Protein AF-A0A968ZXX6-F1 (afdb_monomer_lite)

Foldseek 3Di:
DVVVLVVVLVVLLVVLLVLLCVQLVPQDDPALPQFFDDPPDPLLVVLSVQCGPDQLVPRDLVNCLVCLQVLLGTQLSNNSRNLSSLLNCCSVPVPSSDCSLVNSLVLLFADPDDDDSNVSSCSNPVPRALSRLVSQLSSLVSSLSDDDPDDPVRSVRSNCVSVVPSDPPPPDPPPPD

Structure (mmCIF, N/CA/C/O backbone):
data_AF-A0A968ZXX6-F1
#
_entry.id   AF-A0A968ZXX6-F1
#
loop_
_atom_site.group_PDB
_atom_site.id
_atom_site.type_symbol
_atom_site.label_atom_id
_atom_site.label_alt_id
_atom_site.label_comp_id
_atom_site.label_asym_id
_atom_site.label_entity_id
_atom_site.label_seq_id
_atom_site.pdbx_PDB_ins_code
_atom_site.Cartn_x
_atom_site.Cartn_y
_atom_site.Cartn_z
_atom_site.occupancy
_atom_site.B_iso_or_equiv
_atom_site.auth_seq_id
_atom_site.auth_comp_id
_atom_site.auth_asym_id
_atom_site.auth_atom_id
_atom_site.pdbx_PDB_model_num
ATOM 1 N N . MET A 1 1 ? -15.092 6.703 25.773 1.00 61.56 1 MET A N 1
ATOM 2 C CA . MET A 1 1 ? -13.710 7.003 25.336 1.00 61.56 1 MET A CA 1
ATOM 3 C C . MET A 1 1 ? -13.105 5.856 24.542 1.00 61.56 1 MET A C 1
ATOM 5 O O . MET A 1 1 ? -12.753 6.119 23.408 1.00 61.56 1 MET A O 1
ATOM 9 N N . LEU A 1 2 ? -13.006 4.624 25.073 1.00 63.78 2 LEU A N 1
ATOM 10 C CA . LEU A 1 2 ? -12.595 3.459 24.260 1.00 63.78 2 LEU A CA 1
ATOM 11 C C . LEU A 1 2 ? -13.660 3.115 23.202 1.00 63.78 2 LEU A C 1
ATOM 13 O O . LEU A 1 2 ? -13.351 3.129 22.020 1.00 63.78 2 LEU A O 1
ATOM 17 N N . ASP A 1 3 ? -14.930 3.013 23.609 1.00 77.88 3 ASP A N 1
ATOM 18 C CA . ASP A 1 3 ? -16.047 2.749 22.684 1.00 77.88 3 ASP A CA 1
ATOM 19 C C . ASP A 1 3 ? -16.184 3.788 21.553 1.00 77.88 3 ASP A C 1
ATOM 21 O O . ASP A 1 3 ? -16.607 3.459 20.452 1.00 77.88 3 ASP A O 1
ATOM 25 N N . ASP A 1 4 ? -15.825 5.053 21.800 1.00 85.44 4 ASP A N 1
ATOM 26 C CA . ASP A 1 4 ? -15.919 6.113 20.785 1.00 85.44 4 ASP A CA 1
ATOM 27 C C . ASP A 1 4 ? -14.814 5.986 19.722 1.00 85.44 4 ASP A C 1
ATOM 29 O O . ASP A 1 4 ? -15.038 6.304 18.555 1.00 85.44 4 ASP A O 1
ATOM 33 N N . LEU A 1 5 ? -13.627 5.518 20.126 1.00 85.00 5 LEU A N 1
ATOM 34 C CA . LEU A 1 5 ? -12.494 5.300 19.228 1.00 85.00 5 LEU A CA 1
ATOM 35 C C . LEU A 1 5 ? -12.692 4.035 18.389 1.00 85.00 5 LEU A C 1
ATOM 37 O O . LEU A 1 5 ? -12.457 4.075 17.184 1.00 85.00 5 LEU A O 1
ATOM 41 N N . ASP A 1 6 ? -13.174 2.952 18.999 1.00 88.19 6 ASP A N 1
ATOM 42 C CA . ASP A 1 6 ? -13.461 1.701 18.291 1.00 88.19 6 ASP A CA 1
ATOM 43 C C . ASP A 1 6 ? -14.556 1.914 17.231 1.00 88.19 6 ASP A C 1
ATOM 45 O O . ASP A 1 6 ? -14.378 1.544 16.072 1.00 88.19 6 ASP A O 1
ATOM 49 N N . ASN A 1 7 ? -15.630 2.637 17.579 1.00 91.31 7 ASN A N 1
ATOM 50 C CA . ASN A 1 7 ? -16.671 3.014 16.617 1.00 91.31 7 ASN A CA 1
ATOM 51 C C . ASN A 1 7 ? -16.118 3.858 15.454 1.00 91.31 7 ASN A C 1
ATOM 53 O O . ASN A 1 7 ? -16.484 3.641 14.299 1.00 91.31 7 ASN A O 1
ATOM 57 N N . LEU A 1 8 ? -15.222 4.812 15.735 1.00 90.00 8 LEU A N 1
ATOM 58 C CA . LEU A 1 8 ? -14.582 5.619 14.694 1.00 90.00 8 LEU A CA 1
ATOM 59 C C . LEU A 1 8 ? -13.721 4.757 13.758 1.00 90.00 8 LEU A C 1
ATOM 61 O O . LEU A 1 8 ? -13.775 4.933 12.539 1.00 90.00 8 LEU A O 1
ATOM 65 N N . ILE A 1 9 ? -12.931 3.833 14.309 1.00 91.69 9 ILE A N 1
ATOM 66 C CA . ILE A 1 9 ? -12.089 2.912 13.533 1.00 91.69 9 ILE A CA 1
ATOM 67 C C . ILE A 1 9 ? -12.956 2.021 12.638 1.00 91.69 9 ILE A C 1
ATOM 69 O O . ILE A 1 9 ? -12.626 1.847 11.461 1.00 91.69 9 ILE A O 1
ATOM 73 N N . ASP A 1 10 ? -14.081 1.519 13.142 1.00 93.31 10 ASP A N 1
ATOM 74 C CA . ASP A 1 10 ? -15.028 0.713 12.367 1.00 93.31 10 ASP A CA 1
ATOM 75 C C . ASP A 1 10 ? -15.639 1.513 11.206 1.00 93.31 10 ASP A C 1
ATOM 77 O O . ASP A 1 10 ? -15.648 1.056 10.056 1.00 93.31 10 ASP A O 1
ATOM 81 N N . GLU A 1 11 ? -16.094 2.741 11.465 1.00 94.06 11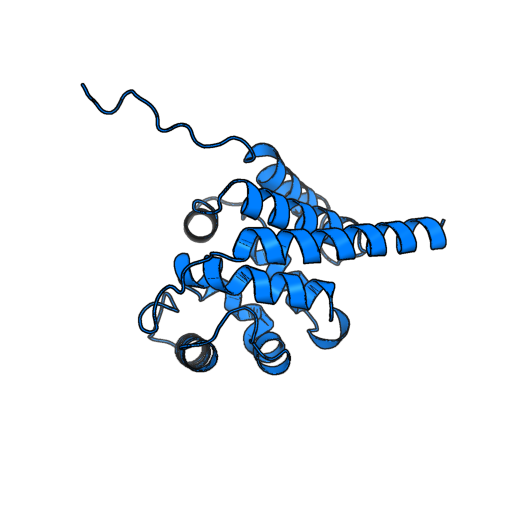 GLU A N 1
ATOM 82 C CA . GLU A 1 11 ? -16.644 3.629 10.434 1.00 94.06 11 GLU A CA 1
ATOM 83 C C . GLU A 1 11 ? -15.618 3.956 9.340 1.00 94.06 11 GLU A C 1
ATOM 85 O O . GLU A 1 11 ? -15.933 3.909 8.141 1.00 94.06 11 GLU A O 1
ATOM 90 N N . LEU A 1 12 ? -14.382 4.270 9.736 1.00 94.19 12 LEU A N 1
ATOM 91 C CA . LEU A 1 12 ? -13.282 4.531 8.810 1.00 94.19 12 LEU A CA 1
ATOM 92 C C . LEU A 1 12 ? -12.937 3.276 8.001 1.00 94.19 12 LEU A C 1
ATOM 94 O O . LEU A 1 12 ? -12.791 3.361 6.781 1.00 94.19 12 LEU A O 1
ATOM 98 N N . SER A 1 13 ? -12.888 2.106 8.637 1.00 96.44 13 SER A N 1
ATOM 99 C CA . SER A 1 13 ? -12.606 0.826 7.977 1.00 96.44 13 SER A CA 1
ATOM 100 C C . SER A 1 13 ? -13.634 0.509 6.890 1.00 96.44 13 SER A C 1
ATOM 102 O O . SER A 1 13 ? -13.263 0.227 5.746 1.00 96.44 13 SER A O 1
ATOM 104 N N . VAL A 1 14 ? -14.931 0.643 7.194 1.00 97.31 14 VAL A N 1
ATOM 105 C CA . VAL A 1 14 ? -16.016 0.450 6.214 1.00 97.31 14 VAL A CA 1
ATOM 106 C C . VAL A 1 14 ? -15.860 1.403 5.030 1.00 97.31 14 VAL A C 1
ATOM 108 O O . VAL A 1 14 ? -15.976 0.991 3.870 1.00 97.31 14 VAL A O 1
ATOM 111 N N . ARG A 1 15 ? -15.559 2.675 5.303 1.00 96.69 15 ARG A N 1
ATOM 112 C CA . ARG A 1 15 ? -15.390 3.694 4.265 1.00 96.69 15 ARG A CA 1
ATOM 113 C C . ARG A 1 15 ? -14.191 3.405 3.363 1.00 96.69 15 ARG A C 1
ATOM 115 O O . ARG A 1 15 ? -14.326 3.499 2.140 1.00 96.69 15 ARG A O 1
ATOM 122 N N . VAL A 1 16 ? -13.047 3.032 3.939 1.00 98.12 16 VAL A N 1
ATOM 123 C CA . VAL A 1 16 ? -11.832 2.679 3.189 1.00 98.12 16 VAL A CA 1
ATOM 124 C C . VAL A 1 16 ? -12.104 1.501 2.262 1.00 98.12 16 VAL A C 1
ATOM 126 O O . VAL A 1 16 ? -11.764 1.568 1.080 1.00 98.12 16 VAL A O 1
ATOM 129 N N . VAL A 1 17 ? -12.776 0.454 2.749 1.00 98.50 17 VAL A N 1
ATOM 130 C CA . VAL A 1 17 ? -13.125 -0.723 1.939 1.00 98.50 17 VAL A CA 1
ATOM 131 C C . VAL A 1 17 ? -14.001 -0.332 0.747 1.00 98.50 17 VAL A C 1
ATOM 133 O O . VAL A 1 17 ? -13.669 -0.655 -0.396 1.00 98.50 17 VAL A O 1
ATOM 136 N N . GLN A 1 18 ? -15.081 0.417 0.984 1.00 98.12 18 GLN A N 1
ATOM 137 C CA . GLN A 1 18 ? -16.015 0.832 -0.068 1.00 98.12 18 GLN A CA 1
ATOM 138 C C . GLN A 1 18 ? -15.357 1.734 -1.121 1.00 98.12 18 GLN A C 1
ATOM 140 O O . GLN A 1 18 ? -15.522 1.511 -2.329 1.00 98.12 18 GLN A O 1
ATOM 145 N N . LYS A 1 19 ? -14.590 2.742 -0.686 1.00 97.75 19 LYS A N 1
ATOM 146 C CA . LYS A 1 19 ? -13.883 3.655 -1.596 1.00 97.75 19 LYS A CA 1
ATOM 147 C C . LYS A 1 19 ? -12.802 2.929 -2.388 1.00 97.75 19 LYS A C 1
ATOM 149 O O . LYS A 1 19 ? -12.732 3.135 -3.596 1.00 97.75 19 LYS A O 1
ATOM 154 N N . THR A 1 20 ? -12.052 2.019 -1.765 1.00 98.50 20 THR A N 1
ATOM 155 C CA . THR A 1 20 ? -11.007 1.239 -2.452 1.00 98.50 20 THR A CA 1
ATOM 156 C C . THR A 1 20 ? -11.617 0.361 -3.534 1.00 98.50 20 THR A C 1
ATOM 158 O O . THR A 1 20 ? -11.175 0.381 -4.682 1.00 98.50 20 THR A O 1
ATOM 161 N N . GLN A 1 21 ? -12.693 -0.359 -3.213 1.00 98.19 21 GLN A N 1
ATOM 162 C CA . GLN A 1 21 ? -13.372 -1.206 -4.190 1.00 98.19 21 GLN A CA 1
ATOM 163 C C . GLN A 1 21 ? -13.921 -0.411 -5.376 1.00 98.19 21 GLN A C 1
ATOM 165 O O . GLN A 1 21 ? -13.811 -0.864 -6.515 1.00 98.19 21 GLN A O 1
ATOM 170 N N . THR A 1 22 ? -14.473 0.776 -5.119 1.00 97.81 22 THR A N 1
ATOM 171 C CA . THR A 1 22 ? -15.069 1.633 -6.151 1.00 97.81 22 THR A CA 1
ATOM 172 C C . THR A 1 22 ? -14.004 2.315 -7.013 1.00 97.81 22 THR A C 1
ATOM 174 O O . THR A 1 22 ? -14.065 2.238 -8.239 1.00 97.81 22 THR A O 1
ATOM 177 N N . ALA A 1 23 ? -13.000 2.941 -6.395 1.00 97.62 23 ALA A N 1
ATOM 178 C CA . ALA A 1 23 ? -11.983 3.741 -7.081 1.00 97.62 23 ALA A CA 1
ATOM 179 C C . ALA A 1 23 ? -11.050 2.908 -7.977 1.00 97.62 23 ALA A C 1
ATOM 181 O O . ALA A 1 23 ? -10.506 3.413 -8.960 1.00 97.62 23 ALA A O 1
ATOM 182 N N . PHE A 1 24 ? -10.873 1.625 -7.656 1.00 97.88 24 PHE A N 1
ATOM 183 C CA . PHE A 1 24 ? -10.024 0.696 -8.406 1.00 97.88 24 PHE A CA 1
ATOM 184 C C . PHE A 1 24 ? -10.825 -0.326 -9.228 1.00 97.88 24 PHE A C 1
ATOM 186 O O . PHE A 1 24 ? -10.252 -1.229 -9.842 1.00 97.88 24 PHE A O 1
ATOM 193 N N . ALA A 1 25 ? -12.157 -0.198 -9.283 1.00 96.56 25 ALA A N 1
ATOM 194 C CA . ALA A 1 25 ? -13.030 -1.153 -9.969 1.00 96.56 25 ALA A CA 1
ATOM 195 C C . ALA A 1 25 ? -12.686 -1.332 -11.456 1.00 96.56 25 ALA A C 1
ATOM 197 O O . ALA A 1 25 ? -12.859 -2.432 -11.984 1.00 96.56 25 ALA A O 1
ATOM 198 N N . THR A 1 26 ? -12.216 -0.258 -12.097 1.00 92.81 26 THR A N 1
ATOM 199 C CA . THR A 1 26 ? -11.895 -0.165 -13.527 1.00 92.81 26 THR A CA 1
ATOM 200 C C . THR A 1 26 ? -10.391 -0.133 -13.812 1.00 92.81 26 THR A C 1
ATOM 202 O O . THR A 1 26 ? -10.004 0.130 -14.952 1.00 92.81 26 THR A O 1
ATOM 205 N N . SER A 1 27 ? -9.539 -0.398 -12.812 1.00 93.75 27 SER A N 1
ATOM 206 C CA . SER A 1 27 ? -8.089 -0.465 -13.011 1.00 93.75 27 SER A CA 1
ATOM 207 C C . SER A 1 27 ? -7.741 -1.519 -14.059 1.00 93.75 27 SER A C 1
ATOM 209 O O . SER A 1 27 ? -8.195 -2.664 -13.987 1.00 93.75 27 SER A O 1
ATOM 211 N N . GLN A 1 28 ? -6.940 -1.122 -15.043 1.00 93.62 28 GLN A N 1
ATOM 212 C CA . GLN A 1 28 ? -6.514 -2.006 -16.119 1.00 93.62 28 GLN A CA 1
ATOM 213 C C . GLN A 1 28 ? -5.341 -2.860 -15.656 1.00 93.62 28 GLN A C 1
ATOM 215 O O . GLN A 1 28 ? -4.414 -2.364 -15.021 1.00 93.62 28 GLN A O 1
ATOM 220 N N . TYR A 1 29 ? -5.401 -4.151 -15.970 1.00 96.12 29 TYR A N 1
ATOM 221 C CA . TYR A 1 29 ? -4.297 -5.062 -15.708 1.00 96.12 29 TYR A CA 1
ATOM 222 C C . TYR A 1 29 ? -3.080 -4.652 -16.562 1.00 96.12 29 TYR A C 1
ATOM 224 O O . TYR A 1 29 ? -3.253 -4.501 -17.774 1.00 96.12 29 TYR A O 1
ATOM 232 N N . PRO A 1 30 ? -1.873 -4.486 -15.982 1.00 93.94 30 PRO A N 1
ATOM 233 C CA . PRO A 1 30 ? -0.679 -4.029 -16.708 1.00 93.94 30 PRO A CA 1
ATOM 234 C C . PRO A 1 30 ? -0.128 -5.037 -17.729 1.00 93.94 30 PRO A C 1
ATOM 236 O O . PRO A 1 30 ? 0.765 -4.701 -18.499 1.00 93.94 30 PRO A O 1
ATOM 239 N N . GLY A 1 31 ? -0.646 -6.268 -17.747 1.00 94.06 31 GLY A N 1
ATOM 240 C CA . GLY A 1 31 ? -0.095 -7.367 -18.533 1.00 94.06 31 GLY A CA 1
ATOM 241 C C . GLY A 1 31 ? 0.875 -8.229 -17.725 1.00 94.06 31 GLY A C 1
ATOM 242 O O . GLY A 1 31 ? 1.268 -7.900 -16.610 1.00 94.06 31 GLY A O 1
ATOM 243 N N . ASP A 1 32 ? 1.226 -9.383 -18.285 1.00 92.50 32 ASP A N 1
ATOM 244 C CA . ASP A 1 32 ? 1.975 -10.421 -17.569 1.00 92.50 32 ASP A CA 1
ATOM 245 C C . ASP A 1 32 ? 3.487 -10.181 -17.534 1.00 92.50 32 ASP A C 1
ATOM 247 O O . ASP A 1 32 ? 4.185 -10.700 -16.658 1.00 92.50 32 ASP A O 1
ATOM 251 N N . ASP A 1 33 ? 4.001 -9.423 -18.497 1.00 88.38 33 ASP A N 1
ATOM 252 C CA . ASP A 1 33 ? 5.437 -9.325 -18.712 1.00 88.38 33 ASP A CA 1
ATOM 253 C C . ASP A 1 33 ? 6.082 -8.231 -17.868 1.00 88.38 33 ASP A C 1
ATOM 255 O O . ASP A 1 33 ? 7.216 -8.419 -17.439 1.00 88.38 33 ASP A O 1
ATOM 259 N N . ASP A 1 34 ? 5.364 -7.170 -17.503 1.00 86.88 34 ASP A N 1
ATOM 260 C CA . ASP A 1 34 ? 5.939 -5.989 -16.843 1.00 86.88 34 ASP A CA 1
ATOM 261 C C . ASP A 1 34 ? 5.390 -5.771 -15.432 1.00 86.88 34 ASP A C 1
ATOM 263 O O . ASP A 1 34 ? 5.006 -4.672 -15.042 1.00 86.88 34 ASP A O 1
ATOM 267 N N . LEU A 1 35 ? 5.368 -6.845 -14.637 1.00 95.81 35 LEU A N 1
ATOM 268 C CA . LEU A 1 35 ? 4.935 -6.767 -13.241 1.00 95.81 35 LEU A CA 1
ATOM 269 C C . LEU A 1 35 ? 6.009 -6.231 -12.289 1.00 95.81 35 LEU A C 1
ATOM 271 O O . LEU A 1 35 ? 5.661 -5.604 -11.299 1.00 95.81 35 LEU A O 1
ATOM 275 N N . VAL A 1 36 ? 7.298 -6.461 -12.543 1.00 96.25 36 VAL A N 1
ATOM 276 C CA . VAL A 1 36 ? 8.386 -6.093 -11.612 1.00 96.25 36 VAL A CA 1
ATOM 277 C C . VAL A 1 36 ? 9.493 -5.307 -12.306 1.00 96.25 36 VAL A C 1
ATOM 279 O O . VAL A 1 36 ? 9.786 -5.575 -13.471 1.00 96.25 36 VAL A O 1
ATOM 282 N N . GLU A 1 37 ? 10.109 -4.358 -11.591 1.00 90.75 37 GLU A N 1
ATOM 283 C CA . GLU A 1 37 ? 11.152 -3.480 -12.153 1.00 90.75 37 GLU A CA 1
ATOM 284 C C . GLU A 1 37 ? 12.447 -4.246 -12.481 1.00 90.75 37 GLU A C 1
ATOM 286 O O . GLU A 1 37 ? 13.027 -4.054 -13.549 1.00 90.75 37 GLU A O 1
ATOM 291 N N . ASP A 1 38 ? 12.894 -5.132 -11.584 1.00 90.75 38 ASP A N 1
ATOM 292 C CA . ASP A 1 38 ? 14.163 -5.854 -11.718 1.00 90.75 38 ASP A CA 1
ATOM 293 C C . ASP A 1 38 ? 13.954 -7.373 -11.716 1.00 90.75 38 ASP A C 1
ATOM 295 O O . ASP A 1 38 ? 13.725 -7.999 -10.683 1.00 90.75 38 ASP A O 1
ATOM 299 N N . LYS A 1 39 ? 14.070 -7.983 -12.898 1.00 89.94 39 LYS A N 1
ATOM 300 C CA . LYS A 1 39 ? 13.910 -9.431 -13.109 1.00 89.94 39 LYS A CA 1
ATOM 301 C C . LYS A 1 39 ? 15.198 -10.228 -12.843 1.00 89.94 39 LYS A C 1
ATOM 303 O O . LYS A 1 39 ? 15.244 -11.410 -13.171 1.00 89.94 39 LYS A O 1
ATOM 308 N N . SER A 1 40 ? 16.250 -9.614 -12.296 1.00 90.38 40 SER A N 1
ATOM 309 C CA . SER A 1 40 ? 17.534 -10.285 -12.040 1.00 90.38 40 SER A CA 1
ATOM 310 C C . SER A 1 40 ? 17.603 -11.014 -10.694 1.00 90.38 40 SER A C 1
ATOM 312 O O . SER A 1 40 ? 18.445 -11.898 -10.523 1.00 90.38 40 SER A O 1
ATOM 314 N N . TYR A 1 41 ? 16.696 -10.712 -9.757 1.00 89.69 41 TYR A N 1
ATOM 315 C CA . TYR A 1 41 ? 16.667 -11.332 -8.431 1.00 89.69 41 TYR A CA 1
ATOM 316 C C . TYR A 1 41 ? 15.437 -12.220 -8.225 1.00 89.69 41 TYR A C 1
ATOM 318 O O . TYR A 1 41 ? 14.327 -11.922 -8.669 1.00 89.69 41 TYR A O 1
ATOM 326 N N . TRP A 1 42 ? 15.643 -13.321 -7.498 1.00 91.94 42 TRP A N 1
ATOM 327 C CA . TRP A 1 42 ? 14.648 -14.383 -7.326 1.00 91.94 42 TRP A CA 1
ATOM 328 C C . TRP A 1 42 ? 13.340 -13.904 -6.679 1.00 91.94 42 TRP A C 1
ATOM 330 O O . TRP A 1 42 ? 12.281 -14.424 -7.019 1.00 91.94 42 TRP A O 1
ATOM 340 N N . GLU A 1 43 ? 13.391 -12.918 -5.775 1.00 91.94 43 GLU A N 1
ATOM 341 C CA . GLU A 1 43 ? 12.202 -12.406 -5.083 1.00 91.94 43 GLU A CA 1
ATOM 342 C C . GLU A 1 43 ? 11.233 -11.734 -6.061 1.00 91.94 43 GLU A C 1
ATOM 344 O O . GLU A 1 43 ? 10.042 -12.039 -6.047 1.00 91.94 43 GLU A O 1
ATOM 349 N N . ALA A 1 44 ? 11.749 -10.894 -6.961 1.00 94.12 44 ALA A N 1
ATOM 350 C CA . ALA A 1 44 ? 10.959 -10.206 -7.975 1.00 94.12 44 ALA A CA 1
ATOM 351 C C . ALA A 1 44 ? 10.385 -11.180 -9.018 1.00 94.12 44 ALA A C 1
ATOM 353 O O . ALA A 1 44 ? 9.220 -11.066 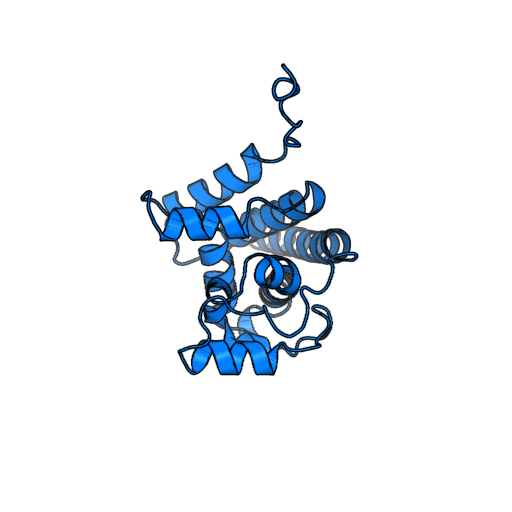-9.398 1.00 94.12 44 ALA A O 1
ATOM 354 N N . ILE A 1 45 ? 11.158 -12.192 -9.429 1.00 93.88 45 ILE A N 1
ATOM 355 C CA . ILE A 1 45 ? 10.665 -13.255 -10.321 1.00 93.88 45 ILE A CA 1
ATOM 356 C C . ILE A 1 45 ? 9.497 -13.998 -9.661 1.00 93.88 45 ILE A C 1
ATOM 358 O O . ILE A 1 45 ? 8.413 -14.095 -10.232 1.00 93.88 45 ILE A O 1
ATOM 362 N N . ASN A 1 46 ? 9.687 -14.464 -8.427 1.00 95.25 46 ASN A N 1
ATOM 363 C CA . ASN A 1 46 ? 8.667 -15.197 -7.683 1.00 95.25 46 ASN A CA 1
ATOM 364 C C . ASN A 1 46 ? 7.445 -14.318 -7.337 1.00 95.25 46 ASN A C 1
ATOM 366 O O . ASN A 1 46 ? 6.330 -14.837 -7.260 1.00 95.25 46 ASN A O 1
ATOM 370 N N . LEU A 1 47 ? 7.617 -13.003 -7.160 1.00 96.38 47 LEU A N 1
ATOM 371 C CA . LEU A 1 47 ? 6.507 -12.053 -7.053 1.00 96.38 47 LEU A CA 1
ATOM 372 C C . LEU A 1 47 ? 5.716 -11.997 -8.364 1.00 96.38 47 LEU A C 1
ATOM 374 O O . LEU A 1 47 ? 4.502 -12.190 -8.350 1.00 96.38 47 LEU A O 1
ATOM 378 N N . SER A 1 48 ? 6.397 -11.795 -9.498 1.00 96.12 48 SER A N 1
ATOM 379 C CA . SER A 1 48 ? 5.764 -11.782 -10.821 1.00 96.12 48 SER A CA 1
ATOM 380 C C . SER A 1 48 ? 4.971 -13.066 -11.063 1.00 96.12 48 SER A C 1
ATOM 382 O O . SER A 1 48 ? 3.800 -12.990 -11.413 1.00 96.12 48 SER A O 1
ATOM 384 N N . GLU A 1 49 ? 5.542 -14.243 -10.799 1.00 95.94 49 GLU A N 1
ATOM 385 C CA . GLU A 1 49 ? 4.855 -15.533 -10.960 1.00 95.94 49 GLU A CA 1
ATOM 386 C C . GLU A 1 49 ? 3.598 -15.659 -10.093 1.00 95.94 49 GLU A C 1
ATOM 388 O O . GLU A 1 49 ? 2.572 -16.167 -10.545 1.00 95.94 49 GLU A O 1
ATOM 393 N N . GLN A 1 50 ? 3.649 -15.183 -8.848 1.00 96.81 50 GLN A N 1
ATOM 394 C CA . GLN A 1 50 ? 2.518 -15.280 -7.928 1.00 96.81 50 GLN A CA 1
ATOM 395 C C . GLN A 1 50 ? 1.382 -14.309 -8.243 1.00 96.81 50 GLN A C 1
ATOM 397 O O . GLN A 1 50 ? 0.261 -14.566 -7.801 1.00 96.81 50 GLN A O 1
ATOM 402 N N . PHE A 1 51 ? 1.649 -13.222 -8.965 1.00 97.56 51 PHE A N 1
ATOM 403 C CA . PHE A 1 51 ? 0.652 -12.215 -9.328 1.00 97.56 51 PHE A CA 1
ATOM 404 C C . PHE A 1 51 ? 0.247 -12.289 -10.810 1.00 97.56 51 PHE A C 1
ATOM 406 O O . PHE A 1 51 ? -0.806 -11.780 -11.169 1.00 97.56 51 PHE A O 1
ATOM 413 N N . ARG A 1 52 ? 1.004 -12.974 -11.672 1.00 96.94 52 ARG A N 1
ATOM 414 C CA . ARG A 1 52 ? 0.712 -13.110 -13.109 1.00 96.94 52 ARG A CA 1
ATOM 415 C C . ARG A 1 52 ? -0.715 -13.596 -13.384 1.00 96.94 52 ARG A C 1
ATOM 417 O O . ARG A 1 52 ? -1.158 -14.604 -12.836 1.00 96.94 52 ARG A O 1
ATOM 424 N N . GLY A 1 53 ? -1.413 -12.874 -14.258 1.00 96.25 53 GLY A N 1
ATOM 425 C CA . GLY A 1 53 ? -2.763 -13.165 -14.732 1.00 96.25 53 GLY A CA 1
ATOM 426 C C . GLY A 1 53 ? -3.861 -13.060 -13.672 1.00 96.25 53 GLY A C 1
ATOM 427 O O . GLY A 1 53 ? -4.987 -13.495 -13.928 1.00 96.25 53 GLY A O 1
ATOM 428 N N . LYS A 1 54 ? -3.567 -12.540 -12.472 1.00 96.94 54 LYS A N 1
ATOM 429 C CA . LYS A 1 54 ? -4.538 -12.504 -11.378 1.00 96.94 54 LYS A CA 1
ATOM 430 C C . LYS A 1 54 ? -5.307 -11.192 -11.336 1.00 96.94 54 LYS A C 1
ATOM 432 O O . LYS A 1 54 ? -4.747 -10.109 -11.419 1.00 96.94 54 LYS A O 1
ATOM 437 N N . ASP A 1 55 ? -6.610 -11.313 -11.117 1.00 97.00 55 ASP A N 1
ATOM 438 C CA . ASP A 1 55 ? -7.456 -10.179 -10.758 1.00 97.00 55 ASP A CA 1
ATOM 439 C C . ASP A 1 55 ? -7.079 -9.702 -9.350 1.00 97.00 55 ASP A C 1
ATOM 441 O O . ASP A 1 55 ? -7.033 -10.517 -8.421 1.00 97.00 55 ASP A O 1
ATOM 445 N N . TRP A 1 56 ? -6.844 -8.399 -9.172 1.00 97.50 56 TRP A N 1
ATOM 446 C CA . TRP A 1 56 ? -6.523 -7.821 -7.864 1.00 97.50 56 TRP A CA 1
ATOM 447 C C . TRP A 1 56 ? -7.587 -8.155 -6.805 1.00 97.50 56 TRP A C 1
ATOM 449 O O . TRP A 1 56 ? -7.265 -8.280 -5.629 1.00 97.50 56 TRP A O 1
ATOM 459 N N . LYS A 1 57 ? -8.844 -8.393 -7.201 1.00 96.62 57 LYS A N 1
ATOM 460 C CA . LYS A 1 57 ? -9.942 -8.779 -6.291 1.00 96.62 57 LYS A CA 1
ATOM 461 C C . LYS A 1 57 ? -9.854 -10.222 -5.787 1.00 96.62 57 LYS A C 1
ATOM 463 O O . LYS A 1 57 ? -10.653 -10.616 -4.943 1.00 96.62 57 LYS A O 1
ATOM 468 N N . LYS A 1 58 ? -8.962 -11.037 -6.354 1.00 96.31 58 LYS A N 1
ATOM 469 C CA . LYS A 1 58 ? -8.900 -12.495 -6.154 1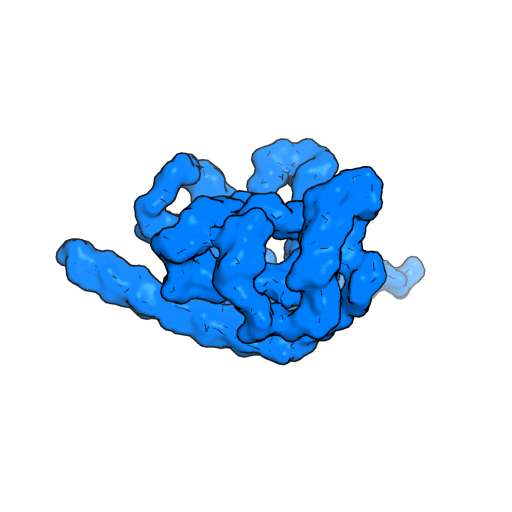.00 96.31 58 LYS A CA 1
ATOM 470 C C . LYS A 1 58 ? -7.528 -12.974 -5.678 1.00 96.31 58 LYS A C 1
ATOM 472 O O . LYS A 1 58 ? -7.206 -14.150 -5.834 1.00 96.31 58 LYS A O 1
ATOM 477 N N . ILE A 1 59 ? -6.699 -12.083 -5.134 1.00 97.38 59 ILE A N 1
ATOM 478 C CA . ILE A 1 59 ? -5.409 -12.473 -4.564 1.00 97.38 59 ILE A CA 1
ATOM 479 C C . ILE A 1 59 ? -5.635 -13.100 -3.188 1.00 97.38 59 ILE A C 1
ATOM 481 O O . ILE A 1 59 ? -6.226 -12.490 -2.302 1.00 97.38 59 ILE A O 1
ATOM 485 N N . ASP A 1 60 ? -5.138 -14.321 -3.004 1.00 96.50 60 ASP A N 1
ATOM 486 C CA . ASP A 1 60 ? -5.257 -15.023 -1.730 1.00 96.50 60 ASP A CA 1
ATOM 487 C C . ASP A 1 60 ? -4.480 -14.316 -0.616 1.00 96.50 60 ASP A C 1
ATOM 489 O O . ASP A 1 60 ? -3.319 -13.929 -0.786 1.00 96.50 60 ASP A O 1
ATOM 493 N N . LEU A 1 61 ? -5.054 -14.285 0.587 1.00 96.56 61 LEU A N 1
ATOM 494 C CA . LEU A 1 61 ? -4.418 -13.692 1.765 1.00 96.56 61 LEU A CA 1
ATOM 495 C C . LEU A 1 61 ? -3.039 -14.300 2.075 1.00 96.56 61 LEU A C 1
ATOM 497 O O . LEU A 1 61 ? -2.113 -13.602 2.479 1.00 96.56 61 LEU A O 1
ATOM 501 N N . LYS A 1 62 ? -2.863 -15.603 1.813 1.00 96.50 62 LYS A N 1
ATOM 502 C CA . LYS A 1 62 ? -1.570 -16.295 1.958 1.00 96.50 62 LYS A CA 1
ATOM 503 C C . LYS A 1 62 ? -0.502 -15.744 1.010 1.00 96.50 62 LYS A C 1
ATOM 505 O O . LYS A 1 62 ? 0.660 -15.655 1.401 1.00 96.50 62 LYS A O 1
ATOM 510 N N . VAL A 1 63 ? -0.887 -15.379 -0.215 1.00 97.06 63 VAL A N 1
ATOM 511 C CA . VAL A 1 63 ? 0.010 -14.743 -1.191 1.00 97.06 63 VAL A CA 1
ATOM 512 C C . VAL A 1 63 ? 0.379 -13.346 -0.699 1.00 97.06 63 VAL A C 1
ATOM 514 O O . VAL A 1 63 ? 1.560 -13.010 -0.678 1.00 97.06 63 VAL A O 1
ATOM 517 N N . LEU A 1 64 ? -0.588 -12.566 -0.215 1.00 97.19 64 LEU A N 1
ATOM 518 C CA . LEU A 1 64 ? -0.328 -11.230 0.334 1.00 97.19 64 LEU A CA 1
ATOM 519 C C . LEU A 1 64 ? 0.613 -11.279 1.541 1.00 97.19 64 LEU A C 1
ATOM 521 O O . LEU A 1 64 ? 1.640 -10.608 1.542 1.00 97.19 64 LEU A O 1
ATOM 525 N N . LYS A 1 65 ? 0.346 -12.156 2.515 1.00 96.38 65 LYS A N 1
ATOM 526 C CA . LYS A 1 65 ? 1.209 -12.348 3.690 1.00 96.38 65 LYS A CA 1
ATOM 527 C C . LYS A 1 65 ? 2.636 -12.741 3.304 1.00 96.38 65 LYS A C 1
ATOM 529 O O . LYS A 1 65 ? 3.600 -12.237 3.886 1.00 96.38 65 LYS A O 1
ATOM 534 N N . LYS A 1 66 ? 2.789 -13.641 2.324 1.00 95.88 66 LYS A N 1
ATOM 535 C CA . LYS A 1 66 ? 4.105 -14.081 1.834 1.00 95.88 66 LYS A CA 1
ATOM 536 C C . LYS A 1 66 ? 4.890 -12.929 1.199 1.00 95.88 66 LYS A C 1
ATOM 538 O O . LYS A 1 66 ? 6.092 -12.857 1.420 1.00 95.88 66 LYS A O 1
ATOM 543 N N . ASN A 1 67 ? 4.221 -12.036 0.469 1.00 96.19 67 ASN A N 1
ATOM 544 C CA . ASN A 1 67 ? 4.840 -10.926 -0.267 1.00 96.19 67 ASN A CA 1
ATOM 545 C C . ASN A 1 67 ? 4.608 -9.559 0.404 1.00 96.19 67 ASN A C 1
ATOM 547 O O . ASN A 1 67 ? 4.587 -8.527 -0.267 1.00 96.19 67 ASN A O 1
ATOM 551 N N . ARG A 1 68 ? 4.410 -9.532 1.729 1.00 95.56 68 ARG A N 1
ATOM 552 C CA . ARG A 1 68 ? 4.005 -8.324 2.470 1.00 95.56 68 ARG A CA 1
ATOM 553 C C . ARG A 1 68 ? 4.981 -7.151 2.376 1.00 95.56 68 ARG A C 1
ATOM 555 O O . ARG A 1 68 ? 4.551 -6.031 2.586 1.00 95.56 68 ARG A O 1
ATOM 562 N N . PHE A 1 69 ? 6.246 -7.397 2.026 1.00 94.12 69 PHE A N 1
ATOM 563 C CA . PHE A 1 69 ? 7.283 -6.369 1.849 1.00 94.12 69 PHE A CA 1
ATOM 564 C C . PHE A 1 69 ? 7.591 -6.044 0.382 1.00 94.12 69 PHE A C 1
ATOM 566 O O . PHE A 1 69 ? 8.432 -5.197 0.095 1.00 94.12 69 PHE A O 1
ATOM 573 N N . SER A 1 70 ? 6.928 -6.713 -0.561 1.00 93.12 70 SER A N 1
ATOM 574 C CA . SER A 1 70 ? 7.339 -6.716 -1.966 1.00 93.12 70 SER A CA 1
ATOM 575 C C . SER A 1 70 ? 6.624 -5.653 -2.813 1.00 93.12 70 SER A C 1
ATOM 577 O O . SER A 1 70 ? 6.854 -5.581 -4.017 1.00 93.12 70 SER A O 1
ATOM 579 N N . LEU A 1 71 ? 5.785 -4.799 -2.206 1.00 93.69 71 LEU A N 1
ATOM 580 C CA . LEU A 1 71 ? 5.071 -3.710 -2.896 1.00 93.69 71 LEU A CA 1
ATOM 581 C C . LEU A 1 71 ? 6.014 -2.788 -3.682 1.00 93.69 71 LEU A C 1
ATOM 583 O O . LEU A 1 71 ? 5.667 -2.337 -4.769 1.00 93.69 71 LEU A O 1
ATOM 587 N N . SER A 1 72 ? 7.214 -2.531 -3.159 1.00 91.00 72 SER A N 1
ATOM 588 C CA . SER A 1 72 ? 8.218 -1.677 -3.802 1.00 91.00 72 SER A CA 1
ATOM 589 C C . SER A 1 72 ? 8.879 -2.301 -5.036 1.00 91.00 72 SER A C 1
ATOM 591 O O . SER A 1 72 ? 9.519 -1.567 -5.785 1.00 91.00 72 SER A O 1
ATOM 593 N N . LEU A 1 73 ? 8.732 -3.617 -5.243 1.00 94.38 73 LEU A N 1
ATOM 594 C CA . LEU A 1 73 ? 9.319 -4.352 -6.369 1.00 94.38 73 LEU A CA 1
ATOM 595 C C . LEU A 1 73 ? 8.448 -4.307 -7.629 1.00 94.38 73 LEU A C 1
ATOM 597 O O . LEU A 1 73 ? 8.942 -4.589 -8.723 1.00 94.38 73 LEU A O 1
ATOM 601 N N . PHE A 1 74 ? 7.158 -3.990 -7.480 1.00 96.69 74 PHE A N 1
ATOM 602 C CA . PHE A 1 74 ? 6.263 -3.826 -8.617 1.00 96.69 74 PHE A CA 1
ATOM 603 C C . PHE A 1 74 ? 6.689 -2.635 -9.484 1.00 96.69 74 PHE A C 1
ATOM 605 O O . PHE A 1 74 ? 7.142 -1.608 -8.973 1.00 96.69 74 PHE A O 1
ATOM 612 N N . THR A 1 75 ? 6.474 -2.752 -10.795 1.00 96.81 75 THR A N 1
ATOM 613 C CA . THR A 1 75 ? 6.444 -1.584 -11.689 1.00 96.81 75 THR A CA 1
ATOM 614 C C . THR A 1 75 ? 5.360 -0.595 -11.240 1.00 96.81 75 THR A C 1
ATOM 616 O O . THR A 1 75 ? 4.436 -0.989 -10.521 1.00 96.81 75 THR A O 1
ATOM 619 N N . PRO A 1 76 ? 5.416 0.686 -11.643 1.00 96.00 76 PRO A N 1
ATOM 620 C CA . PRO A 1 76 ? 4.363 1.654 -11.333 1.00 96.00 76 PRO A CA 1
ATOM 621 C C . PRO A 1 76 ? 2.947 1.178 -11.682 1.00 96.00 76 PRO A C 1
ATOM 623 O O . PRO A 1 76 ? 2.025 1.323 -10.879 1.00 96.00 76 PRO A O 1
ATOM 626 N N . GLU A 1 77 ? 2.773 0.547 -12.839 1.00 96.00 77 GLU A N 1
ATOM 627 C CA . GLU A 1 77 ? 1.489 0.061 -13.334 1.00 96.00 77 GLU A CA 1
ATOM 628 C C . GLU A 1 77 ? 0.996 -1.149 -12.527 1.00 96.00 77 GLU A C 1
ATOM 630 O O . GLU A 1 77 ? -0.182 -1.231 -12.170 1.00 96.00 77 GLU A O 1
ATOM 635 N N . ALA A 1 78 ? 1.892 -2.074 -12.166 1.00 97.19 78 ALA A N 1
ATOM 636 C CA . ALA A 1 78 ? 1.546 -3.203 -11.306 1.00 97.19 78 ALA A CA 1
ATOM 637 C C . ALA A 1 78 ? 1.292 -2.781 -9.855 1.00 97.19 78 ALA A C 1
ATOM 639 O O . ALA A 1 78 ? 0.372 -3.303 -9.223 1.00 97.19 78 ALA A O 1
ATOM 640 N N . PHE A 1 79 ? 2.038 -1.798 -9.345 1.00 97.62 79 PHE A N 1
ATOM 641 C CA . PHE A 1 79 ? 1.777 -1.181 -8.049 1.00 97.62 79 PHE A CA 1
ATOM 642 C C . PHE A 1 79 ? 0.378 -0.569 -8.038 1.00 97.62 79 PHE A C 1
ATOM 644 O O . PHE A 1 79 ? -0.410 -0.866 -7.147 1.00 97.62 79 PHE A O 1
ATOM 651 N N . HIS A 1 80 ? 0.029 0.217 -9.059 1.00 96.50 80 HIS A N 1
ATOM 652 C CA . HIS A 1 80 ? -1.296 0.821 -9.206 1.00 96.50 80 HIS A CA 1
ATOM 653 C C . HIS A 1 80 ? -2.414 -0.227 -9.227 1.00 96.50 80 HIS A C 1
ATOM 655 O O . HIS A 1 80 ? -3.427 -0.068 -8.542 1.00 96.50 80 HIS A O 1
ATOM 661 N N . TYR A 1 81 ? -2.223 -1.309 -9.982 1.00 97.69 81 TYR A N 1
ATOM 662 C CA . TYR A 1 81 ? -3.214 -2.371 -10.124 1.00 97.69 81 TYR A CA 1
ATOM 663 C C . TYR A 1 81 ? -3.400 -3.199 -8.845 1.00 97.69 81 TYR A C 1
ATOM 665 O O . TYR A 1 81 ? -4.536 -3.500 -8.476 1.00 97.69 81 TYR A O 1
ATOM 673 N N . TYR A 1 82 ? -2.314 -3.550 -8.146 1.00 98.19 82 TYR A N 1
ATOM 674 C CA . TYR A 1 82 ? -2.366 -4.432 -6.975 1.00 98.19 82 TYR A CA 1
ATOM 675 C C . TYR A 1 82 ? -2.456 -3.715 -5.629 1.00 98.19 82 TYR A C 1
ATOM 677 O O . TYR A 1 82 ? -2.949 -4.317 -4.680 1.00 98.19 82 TYR A O 1
ATOM 685 N N . LEU A 1 83 ? -2.085 -2.439 -5.508 1.00 98.38 83 LEU A N 1
ATOM 686 C CA . LEU A 1 83 ? -2.260 -1.665 -4.272 1.00 98.38 83 LEU A CA 1
ATOM 687 C C . LEU A 1 83 ? -3.628 -1.863 -3.580 1.00 98.38 83 LEU A C 1
ATOM 689 O O . LEU A 1 83 ? -3.618 -2.096 -2.367 1.00 98.38 83 LEU A O 1
ATOM 693 N N . PRO A 1 84 ? -4.791 -1.839 -4.273 1.00 98.56 84 PRO A N 1
ATOM 694 C CA . PRO A 1 84 ? -6.080 -2.044 -3.611 1.00 98.56 84 PRO A CA 1
ATOM 695 C C . PRO A 1 84 ? -6.179 -3.389 -2.884 1.00 98.56 84 PRO A C 1
ATOM 697 O O . PRO A 1 84 ? -6.793 -3.444 -1.823 1.00 98.56 84 PRO A O 1
ATOM 700 N N . THR A 1 85 ? -5.550 -4.465 -3.378 1.00 98.31 85 THR A N 1
ATOM 701 C CA . THR A 1 85 ? -5.584 -5.750 -2.660 1.00 98.31 85 THR A CA 1
ATOM 702 C C . THR A 1 85 ? -4.798 -5.705 -1.355 1.00 98.31 85 THR A C 1
ATOM 704 O O . THR A 1 85 ? -5.207 -6.344 -0.389 1.00 98.31 85 THR A O 1
ATOM 707 N N . PHE A 1 86 ? -3.704 -4.942 -1.304 1.00 98.44 86 PHE A N 1
ATOM 708 C CA . PHE A 1 86 ? -2.922 -4.777 -0.083 1.00 98.44 86 PHE A CA 1
ATOM 709 C C . PHE A 1 86 ? -3.658 -3.882 0.917 1.00 98.44 86 PHE A C 1
ATOM 711 O O . PHE A 1 86 ? -3.766 -4.260 2.077 1.00 98.44 86 PHE A O 1
ATOM 718 N N . ILE A 1 87 ? -4.243 -2.763 0.468 1.00 98.50 87 ILE A N 1
ATOM 719 C CA . ILE A 1 87 ? -5.074 -1.890 1.317 1.00 98.50 87 ILE A CA 1
ATOM 720 C C . ILE A 1 87 ? -6.235 -2.679 1.933 1.00 98.50 87 ILE A C 1
ATOM 722 O O . ILE A 1 87 ? -6.435 -2.636 3.143 1.00 98.50 87 ILE A O 1
ATOM 726 N N . LEU A 1 88 ? -6.984 -3.435 1.123 1.00 98.50 88 LEU A N 1
ATOM 727 C CA . LEU A 1 88 ? -8.117 -4.216 1.623 1.00 98.50 88 LEU A CA 1
ATOM 728 C C . LEU A 1 88 ? -7.684 -5.278 2.631 1.00 98.50 88 LEU A C 1
ATOM 730 O O . LEU A 1 88 ? -8.354 -5.453 3.642 1.00 98.50 88 LEU A O 1
ATOM 734 N N . ALA A 1 89 ? -6.566 -5.962 2.389 1.00 98.06 89 ALA A N 1
ATOM 735 C CA . ALA A 1 89 ? -6.053 -6.951 3.325 1.00 98.06 89 ALA A CA 1
ATOM 736 C C . ALA A 1 89 ? -5.577 -6.319 4.642 1.00 98.06 89 ALA A C 1
A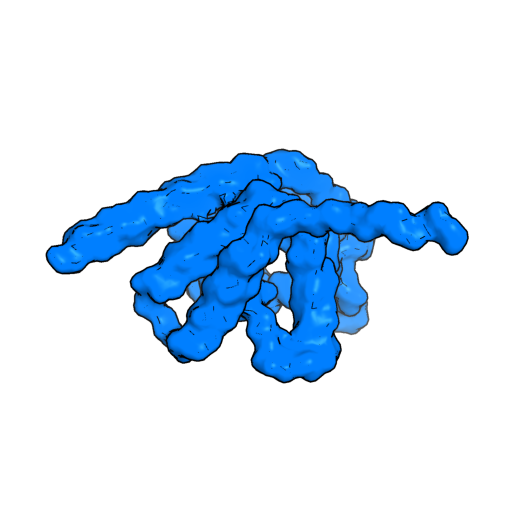TOM 738 O O . ALA A 1 89 ? -5.842 -6.888 5.699 1.00 98.06 89 ALA A O 1
ATOM 739 N N . SER A 1 90 ? -4.956 -5.133 4.595 1.00 96.88 90 SER A N 1
ATOM 740 C CA . SER A 1 90 ? -4.575 -4.381 5.796 1.00 96.88 90 SER A CA 1
ATOM 741 C C . SER A 1 90 ? -5.767 -4.030 6.680 1.00 96.88 90 SER A C 1
ATOM 743 O O . SER A 1 90 ? -5.635 -4.025 7.896 1.00 96.88 90 SER A O 1
ATOM 745 N N . VAL A 1 91 ? -6.914 -3.710 6.074 1.00 97.06 91 VAL A N 1
ATOM 746 C CA . VAL A 1 91 ? -8.107 -3.248 6.800 1.00 97.06 91 VAL A CA 1
ATOM 747 C C . VAL A 1 91 ? -8.986 -4.413 7.248 1.00 97.06 91 VAL A C 1
ATOM 749 O O . VAL A 1 91 ? -9.480 -4.418 8.367 1.00 97.06 91 VAL A O 1
ATOM 752 N N . LEU A 1 92 ? -9.193 -5.408 6.384 1.00 96.75 92 LEU A N 1
ATOM 753 C CA . LEU A 1 92 ? -10.112 -6.518 6.649 1.00 96.75 92 LEU A CA 1
ATOM 754 C C . LEU A 1 92 ? -9.481 -7.643 7.474 1.00 96.75 92 LEU A C 1
ATOM 756 O O . LEU A 1 92 ? -10.204 -8.385 8.133 1.00 96.75 92 LEU A O 1
ATOM 760 N N . HIS A 1 93 ? -8.157 -7.797 7.407 1.00 96.12 93 HIS A N 1
ATOM 761 C CA . HIS A 1 93 ? -7.443 -8.929 7.999 1.00 96.12 93 HIS A CA 1
ATOM 762 C C . HIS A 1 93 ? -6.134 -8.533 8.714 1.00 96.12 93 HIS A C 1
ATOM 764 O O . HIS A 1 93 ? -5.153 -9.271 8.571 1.00 96.12 93 HIS A O 1
ATOM 770 N N . PRO A 1 94 ? -6.071 -7.413 9.471 1.00 91.81 94 PRO A N 1
ATOM 771 C CA . PRO A 1 94 ? -4.816 -6.863 10.001 1.00 91.81 94 PRO A CA 1
ATOM 772 C C . PRO A 1 94 ? -3.972 -7.895 10.768 1.00 91.81 94 PRO A C 1
ATOM 774 O O . PRO A 1 94 ? -2.780 -8.030 10.500 1.00 91.81 94 PRO A O 1
ATOM 777 N N . ASP A 1 95 ? -4.595 -8.708 11.627 1.00 91.69 95 ASP A N 1
ATOM 778 C CA . ASP A 1 95 ? -3.897 -9.728 12.427 1.00 91.69 95 ASP A CA 1
ATOM 779 C C . ASP A 1 95 ? -3.368 -10.907 11.592 1.00 91.69 95 ASP A C 1
ATOM 781 O O . ASP A 1 95 ? -2.355 -11.535 11.916 1.00 91.69 95 ASP A O 1
ATOM 785 N N . GLU A 1 96 ? -4.043 -11.245 10.492 1.00 94.31 96 GLU A N 1
ATOM 786 C CA . GLU A 1 96 ? -3.654 -12.377 9.652 1.00 94.31 96 GLU A CA 1
ATOM 787 C C . GLU A 1 96 ? -2.468 -12.029 8.749 1.00 94.31 96 GLU A C 1
ATOM 789 O O . GLU A 1 96 ? -1.654 -12.911 8.437 1.00 94.31 96 GLU A O 1
ATOM 794 N N . VAL A 1 97 ? -2.352 -10.761 8.342 1.00 91.75 97 VAL A N 1
ATOM 795 C CA . VAL A 1 97 ? -1.328 -10.281 7.403 1.00 91.75 97 VAL A CA 1
ATOM 796 C C . VAL A 1 97 ? -0.064 -9.734 8.062 1.00 91.75 97 VAL A C 1
ATOM 798 O O . VAL A 1 97 ? 0.871 -9.381 7.338 1.00 91.75 97 VAL A O 1
ATOM 801 N N . ASP A 1 98 ? 0.024 -9.780 9.395 1.00 90.62 98 ASP A N 1
ATOM 802 C CA . ASP A 1 98 ? 1.223 -9.398 10.155 1.00 90.62 98 ASP A CA 1
ATOM 803 C C . ASP A 1 98 ? 1.618 -7.940 9.832 1.00 90.62 98 ASP A C 1
ATOM 805 O O . ASP A 1 98 ? 0.763 -7.062 9.804 1.00 90.62 98 ASP A O 1
ATOM 809 N N . THR A 1 99 ? 2.878 -7.655 9.509 1.00 92.94 99 THR A N 1
ATOM 810 C CA . THR A 1 99 ? 3.394 -6.303 9.219 1.00 92.94 99 THR A CA 1
ATOM 811 C C . THR A 1 99 ? 3.007 -5.740 7.839 1.00 92.94 99 THR A C 1
ATOM 813 O O . THR A 1 99 ? 3.628 -4.792 7.355 1.00 92.94 99 THR A O 1
ATOM 816 N N . LEU A 1 100 ? 2.044 -6.340 7.132 1.00 95.69 100 LEU A N 1
ATOM 817 C CA . LEU A 1 100 ? 1.592 -5.835 5.828 1.00 95.69 100 LEU A CA 1
ATOM 818 C C . LEU A 1 100 ? 1.041 -4.397 5.908 1.00 95.69 100 LEU A C 1
ATOM 820 O O . LEU A 1 100 ? 1.444 -3.600 5.056 1.00 95.69 100 LEU A O 1
ATOM 824 N N . PRO A 1 101 ? 0.211 -4.013 6.904 1.00 95.75 101 PRO A N 1
ATOM 825 C CA . PRO A 1 101 ? -0.270 -2.639 7.045 1.00 95.75 101 PRO A CA 1
ATOM 826 C C . PRO A 1 101 ? 0.871 -1.618 7.109 1.00 95.75 101 PRO A C 1
ATOM 828 O O . PRO A 1 101 ? 0.822 -0.596 6.418 1.00 95.75 101 PRO A O 1
ATOM 831 N N . ASP A 1 102 ? 1.941 -1.949 7.837 1.00 94.88 102 ASP A N 1
ATOM 832 C CA . ASP A 1 102 ? 3.144 -1.123 7.954 1.00 94.88 102 ASP A CA 1
ATOM 833 C C . ASP A 1 102 ? 3.842 -0.961 6.603 1.00 94.88 102 ASP A C 1
ATOM 835 O O . ASP A 1 102 ? 4.222 0.144 6.217 1.00 94.88 102 ASP A O 1
ATOM 839 N N . SER A 1 103 ? 3.967 -2.047 5.833 1.00 94.75 103 SER A N 1
ATOM 840 C CA . SER A 1 103 ? 4.590 -1.986 4.510 1.00 94.75 103 SER A CA 1
ATOM 841 C C . SER A 1 103 ? 3.762 -1.187 3.503 1.00 94.75 103 SER A C 1
ATOM 843 O O . SER A 1 103 ? 4.340 -0.509 2.645 1.00 94.75 103 SER A O 1
ATOM 845 N N . VAL A 1 104 ? 2.430 -1.250 3.583 1.00 97.19 104 VAL A N 1
ATOM 846 C CA . VAL A 1 104 ? 1.535 -0.428 2.756 1.00 97.19 104 VAL A CA 1
ATOM 847 C C . VAL A 1 104 ? 1.702 1.039 3.128 1.00 97.19 104 VAL A C 1
ATOM 849 O O . VAL A 1 104 ? 1.953 1.864 2.250 1.00 97.19 104 VAL A O 1
ATOM 852 N N . PHE A 1 105 ? 1.645 1.364 4.421 1.00 96.81 105 PHE A N 1
ATOM 853 C CA . PHE A 1 105 ? 1.841 2.728 4.903 1.00 96.81 105 PHE A CA 1
ATOM 854 C C . PHE A 1 105 ? 3.215 3.279 4.505 1.00 96.81 105 PHE A C 1
ATOM 856 O O . PHE A 1 105 ? 3.308 4.387 3.977 1.00 96.81 105 PHE A O 1
ATOM 863 N N . TYR A 1 106 ? 4.278 2.488 4.669 1.00 95.12 106 TYR A N 1
ATOM 864 C CA . TYR A 1 106 ? 5.624 2.844 4.230 1.00 95.12 106 TYR A CA 1
ATOM 865 C C . TYR A 1 106 ? 5.668 3.166 2.732 1.00 95.12 106 TYR A C 1
ATOM 867 O O . TYR A 1 106 ? 6.196 4.207 2.352 1.00 95.12 106 TYR A O 1
ATOM 875 N N . SER A 1 107 ? 5.079 2.310 1.891 1.00 96.06 107 SER A N 1
ATOM 876 C CA . SER A 1 107 ? 5.079 2.479 0.427 1.00 96.06 107 SER A CA 1
ATOM 877 C C . SER A 1 107 ? 4.283 3.702 -0.039 1.00 96.06 107 SER A C 1
ATOM 879 O O . SER A 1 107 ? 4.535 4.223 -1.125 1.00 96.06 107 SER A O 1
ATOM 881 N N . LEU A 1 108 ? 3.332 4.154 0.780 1.00 96.88 108 LEU A N 1
ATOM 882 C CA . LEU A 1 108 ? 2.498 5.332 0.552 1.00 96.88 108 LEU A CA 1
ATOM 883 C C . LEU A 1 108 ? 3.013 6.581 1.277 1.00 96.88 108 LEU A C 1
ATOM 885 O O . LEU A 1 108 ? 2.388 7.634 1.185 1.00 96.88 108 LEU A O 1
ATOM 889 N N . THR A 1 109 ? 4.149 6.507 1.968 1.00 96.62 109 THR A N 1
ATOM 890 C CA . THR A 1 109 ? 4.743 7.666 2.635 1.00 96.62 109 THR A CA 1
ATOM 891 C C . THR A 1 109 ? 5.919 8.194 1.815 1.00 96.62 109 THR A C 1
ATOM 893 O O . THR A 1 109 ? 6.844 7.424 1.545 1.00 96.62 109 THR A O 1
ATOM 896 N N . PRO A 1 110 ? 5.947 9.490 1.452 1.00 96.12 110 PRO A N 1
ATOM 897 C CA . PRO A 1 110 ? 7.099 10.057 0.762 1.00 96.12 110 PRO A CA 1
ATOM 898 C C . PRO A 1 110 ? 8.373 9.924 1.624 1.00 96.12 110 PRO A C 1
ATOM 900 O O . PRO A 1 110 ? 8.319 10.166 2.842 1.00 96.12 110 PRO A O 1
ATOM 903 N N . PRO A 1 111 ? 9.520 9.551 1.023 1.00 95.19 111 PRO A N 1
ATOM 904 C CA . PRO A 1 111 ? 10.820 9.594 1.692 1.00 95.19 111 PRO A CA 1
ATOM 905 C C . PRO A 1 111 ? 11.156 10.998 2.220 1.00 95.19 111 PRO A C 1
ATOM 907 O O . PRO A 1 111 ? 10.632 11.994 1.729 1.00 95.19 111 PRO A O 1
ATOM 910 N N . GLU A 1 112 ? 12.019 11.083 3.236 1.00 92.75 112 GLU A N 1
ATOM 911 C CA . GLU A 1 112 ? 12.460 12.378 3.792 1.00 92.75 112 GLU A CA 1
ATOM 912 C C . GLU A 1 112 ? 13.440 13.100 2.874 1.00 92.75 112 GLU A C 1
ATOM 914 O O . GLU A 1 112 ? 13.417 14.324 2.769 1.00 92.75 112 GLU A O 1
ATOM 919 N N . GLU A 1 113 ? 14.298 12.323 2.222 1.00 93.25 113 GLU A N 1
ATOM 920 C CA . GLU A 1 113 ? 15.370 12.824 1.383 1.00 93.25 113 GLU A CA 1
ATOM 921 C C . GLU A 1 113 ? 15.019 12.648 -0.094 1.00 93.25 113 GLU A C 1
ATOM 923 O O . GLU A 1 113 ? 14.387 11.672 -0.508 1.00 93.25 113 GLU A O 1
ATOM 928 N N . GLU A 1 114 ? 15.461 13.612 -0.893 1.00 94.06 114 GLU A N 1
ATOM 929 C CA . GLU A 1 114 ? 15.441 13.522 -2.347 1.00 94.06 114 GLU A CA 1
ATOM 930 C C . GLU A 1 114 ? 16.395 12.425 -2.854 1.00 94.06 114 GLU A C 1
ATOM 932 O O . GLU A 1 114 ? 17.332 12.015 -2.167 1.00 94.06 114 GLU A O 1
ATOM 937 N N . GLY A 1 115 ? 16.177 11.965 -4.088 1.00 95.12 115 GLY A N 1
ATOM 938 C CA . GLY A 1 115 ? 17.008 10.955 -4.747 1.00 95.12 115 GLY A CA 1
ATOM 939 C C . GLY A 1 115 ? 16.210 9.746 -5.229 1.00 95.12 115 GLY A C 1
ATOM 940 O O . GLY A 1 115 ? 14.996 9.812 -5.409 1.00 95.12 115 GLY A O 1
ATOM 941 N N . ALA A 1 116 ? 16.895 8.616 -5.417 1.00 92.94 116 ALA A N 1
ATOM 942 C CA . ALA A 1 116 ? 16.336 7.460 -6.121 1.00 92.94 116 ALA A CA 1
ATOM 943 C C . ALA A 1 116 ? 15.049 6.896 -5.490 1.00 92.94 116 ALA A C 1
ATOM 945 O O . ALA A 1 116 ? 14.140 6.484 -6.208 1.00 92.94 116 ALA A O 1
ATOM 946 N N . GLU A 1 117 ? 14.941 6.884 -4.158 1.00 92.44 117 GLU A N 1
ATOM 947 C CA . GLU A 1 117 ? 13.730 6.400 -3.483 1.00 92.44 117 GLU A CA 1
ATOM 948 C C . GLU A 1 117 ? 12.556 7.379 -3.615 1.00 92.44 117 GLU A C 1
ATOM 950 O O . GLU A 1 117 ? 11.412 6.946 -3.770 1.00 92.44 117 GLU A O 1
ATOM 955 N N . MET A 1 118 ? 12.827 8.689 -3.626 1.00 95.06 118 MET A N 1
ATOM 956 C CA . MET A 1 118 ? 11.816 9.711 -3.906 1.00 95.06 118 MET A CA 1
ATOM 957 C C . MET A 1 118 ? 11.343 9.627 -5.363 1.00 95.06 118 MET A C 1
ATOM 959 O O . MET A 1 118 ? 10.140 9.664 -5.618 1.00 95.06 118 MET A O 1
ATOM 963 N N . ASP A 1 119 ? 12.254 9.424 -6.317 1.00 94.31 119 ASP A N 1
ATOM 964 C CA . ASP A 1 119 ? 11.909 9.236 -7.731 1.00 94.31 119 ASP A CA 1
ATOM 965 C C . ASP A 1 119 ? 11.023 7.999 -7.928 1.00 94.31 119 ASP A C 1
ATOM 967 O O . ASP A 1 119 ? 9.975 8.068 -8.573 1.00 94.31 119 ASP A O 1
ATOM 971 N N . LYS A 1 120 ? 11.385 6.872 -7.301 1.00 92.62 120 LYS A N 1
ATOM 972 C CA . LYS A 1 120 ? 10.554 5.657 -7.287 1.00 92.62 120 LYS A CA 1
ATOM 973 C C . LYS A 1 120 ? 9.174 5.917 -6.689 1.00 92.62 120 LYS A C 1
ATOM 975 O O . LYS A 1 120 ? 8.173 5.466 -7.244 1.00 92.62 120 LYS A O 1
ATOM 980 N N . PHE A 1 121 ? 9.108 6.635 -5.568 1.00 95.25 121 PHE A N 1
ATOM 981 C CA . PHE A 1 121 ? 7.845 6.999 -4.932 1.00 95.25 121 PHE A CA 1
ATOM 982 C C . PHE A 1 121 ? 6.959 7.840 -5.863 1.00 95.25 121 PHE A C 1
ATOM 984 O O . PHE A 1 121 ? 5.777 7.528 -6.013 1.00 95.25 121 PHE A O 1
ATOM 991 N N . ARG A 1 122 ? 7.516 8.850 -6.544 1.00 95.12 122 ARG A N 1
ATOM 992 C CA . ARG A 1 122 ? 6.771 9.691 -7.497 1.00 95.12 122 ARG A CA 1
ATOM 993 C C . ARG A 1 122 ? 6.207 8.874 -8.654 1.00 95.12 122 ARG A C 1
ATOM 995 O O . ARG A 1 122 ? 4.998 8.906 -8.854 1.00 95.12 122 ARG A O 1
ATOM 1002 N N . ARG A 1 123 ? 7.031 8.056 -9.323 1.00 94.81 123 ARG A N 1
ATOM 1003 C CA . ARG A 1 123 ? 6.579 7.201 -10.441 1.00 94.81 123 ARG A CA 1
ATOM 1004 C C . ARG A 1 123 ? 5.407 6.299 -10.049 1.00 94.81 123 ARG A C 1
ATOM 1006 O O . ARG A 1 123 ? 4.453 6.153 -10.801 1.00 94.81 123 ARG A O 1
ATOM 1013 N N . ARG A 1 124 ? 5.441 5.722 -8.842 1.00 94.50 124 ARG A N 1
ATOM 1014 C CA . ARG A 1 124 ? 4.357 4.861 -8.334 1.00 94.50 124 ARG A CA 1
ATOM 1015 C C . ARG A 1 124 ? 3.089 5.619 -7.939 1.00 94.50 124 ARG A C 1
ATOM 1017 O O . ARG A 1 124 ? 2.037 4.997 -7.835 1.00 94.50 124 ARG A O 1
ATOM 1024 N N . THR A 1 125 ? 3.172 6.922 -7.666 1.00 94.25 125 THR A N 1
ATOM 1025 C CA . THR A 1 125 ? 2.066 7.699 -7.077 1.00 94.25 125 THR A CA 1
ATOM 1026 C C . THR A 1 125 ? 1.504 8.806 -7.967 1.00 94.25 125 THR A C 1
ATOM 1028 O O . THR A 1 125 ? 0.448 9.358 -7.647 1.00 94.25 125 THR A O 1
ATOM 1031 N N . GLU A 1 126 ? 2.153 9.123 -9.087 1.00 92.12 126 GLU A N 1
ATOM 1032 C CA . GLU A 1 126 ? 1.753 10.213 -9.985 1.00 92.12 126 GLU A CA 1
ATOM 1033 C C . GLU A 1 126 ? 0.469 9.918 -10.777 1.00 92.12 126 GLU A C 1
ATOM 1035 O O . GLU A 1 126 ? -0.324 10.826 -11.011 1.00 92.12 126 GLU A O 1
ATOM 1040 N N . ASN A 1 127 ? 0.212 8.650 -11.118 1.00 89.88 127 ASN A N 1
ATOM 1041 C CA . ASN A 1 127 ? -0.872 8.259 -12.032 1.00 89.88 127 ASN A CA 1
ATOM 1042 C C . ASN A 1 127 ? -2.201 7.895 -11.342 1.00 89.88 127 ASN A C 1
ATOM 1044 O O . ASN A 1 127 ? -3.159 7.490 -12.006 1.00 89.88 127 ASN A O 1
ATOM 1048 N N . PHE A 1 128 ? -2.304 8.052 -10.018 1.00 94.44 128 PHE A N 1
ATOM 1049 C CA . PHE A 1 128 ? -3.580 7.865 -9.324 1.00 94.44 128 PHE A CA 1
ATOM 1050 C C . PHE A 1 128 ? -4.561 8.986 -9.675 1.00 94.44 128 PHE A C 1
ATOM 1052 O O . PHE A 1 128 ? -4.277 10.168 -9.471 1.00 94.44 128 PHE A O 1
ATOM 1059 N N . ASN A 1 129 ? -5.760 8.616 -10.130 1.00 93.44 129 ASN A N 1
ATOM 1060 C CA . ASN A 1 129 ? -6.837 9.579 -10.357 1.00 93.44 129 ASN A CA 1
ATOM 1061 C C . ASN A 1 129 ? -7.420 10.103 -9.029 1.00 93.44 129 ASN A C 1
ATOM 1063 O O . ASN A 1 129 ? -7.180 9.535 -7.964 1.00 93.44 129 ASN A O 1
ATOM 1067 N N . ALA A 1 130 ? -8.249 11.149 -9.089 1.00 93.50 130 ALA A N 1
ATOM 1068 C CA . ALA A 1 130 ? -8.813 11.792 -7.897 1.00 93.50 130 ALA A CA 1
ATOM 1069 C C . ALA A 1 130 ? -9.530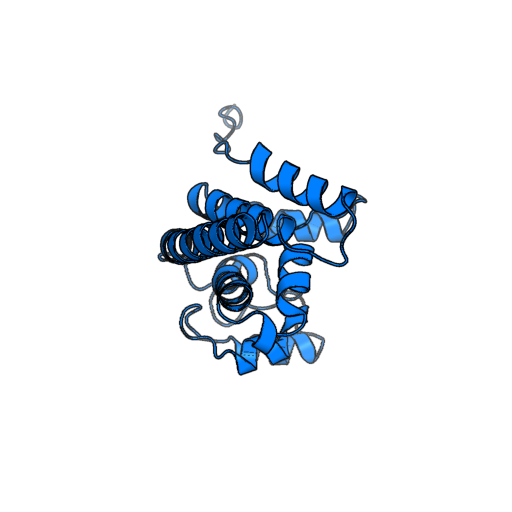 10.819 -6.937 1.00 93.50 130 ALA A C 1
ATOM 1071 O O . ALA A 1 130 ? -9.314 10.886 -5.731 1.00 93.50 130 ALA A O 1
ATOM 1072 N N . THR A 1 131 ? -10.327 9.874 -7.451 1.00 95.56 131 THR A N 1
ATOM 1073 C CA . THR A 1 131 ? -11.042 8.900 -6.601 1.00 95.56 131 THR A CA 1
ATOM 1074 C C . THR A 1 131 ? -10.097 7.896 -5.940 1.00 95.56 131 THR A C 1
ATOM 1076 O O . THR A 1 131 ? -10.308 7.501 -4.795 1.00 95.56 131 THR A O 1
ATOM 1079 N N . GLN A 1 132 ? -9.019 7.512 -6.627 1.00 96.69 132 GLN A N 1
ATOM 1080 C CA . GLN A 1 132 ? -7.996 6.620 -6.082 1.00 96.69 132 GLN A CA 1
ATOM 1081 C C . GLN A 1 132 ? -7.156 7.329 -5.022 1.00 96.69 132 GLN A C 1
ATOM 1083 O O . GLN A 1 132 ? -6.925 6.761 -3.959 1.00 96.69 132 GLN A O 1
ATOM 1088 N N . ARG A 1 133 ? -6.764 8.586 -5.265 1.00 96.56 133 ARG A N 1
ATOM 1089 C CA . ARG A 1 133 ? -6.065 9.416 -4.271 1.00 96.56 133 ARG A CA 1
ATOM 1090 C C . ARG A 1 133 ? -6.911 9.628 -3.024 1.00 96.56 133 ARG A C 1
ATOM 1092 O O . ARG A 1 133 ? -6.400 9.474 -1.921 1.00 96.56 133 ARG A O 1
ATOM 1099 N N . GLU A 1 134 ? -8.205 9.901 -3.190 1.00 95.50 134 GLU A N 1
ATOM 1100 C CA . GLU A 1 134 ? -9.132 10.021 -2.066 1.00 95.50 134 GLU A CA 1
ATOM 1101 C C . GLU A 1 134 ? -9.209 8.712 -1.268 1.00 95.50 134 GLU A C 1
ATOM 1103 O O . GLU A 1 134 ? -9.100 8.735 -0.048 1.00 95.50 134 GLU A O 1
ATOM 1108 N N . SER A 1 135 ? -9.320 7.563 -1.940 1.00 97.31 135 SER A N 1
ATOM 1109 C CA . SER A 1 135 ? -9.308 6.255 -1.275 1.00 97.31 135 SER A CA 1
ATOM 1110 C C . SER A 1 135 ? -8.018 5.992 -0.493 1.00 97.31 135 SER A C 1
ATOM 1112 O O . SER A 1 135 ? -8.066 5.446 0.607 1.00 97.31 135 SER A O 1
ATOM 1114 N N . ILE A 1 136 ? -6.866 6.368 -1.054 1.00 97.88 136 ILE A N 1
ATOM 1115 C CA . ILE A 1 136 ? -5.563 6.222 -0.396 1.00 97.88 136 ILE A CA 1
ATOM 1116 C C . ILE A 1 136 ? -5.475 7.142 0.824 1.00 97.88 136 ILE A C 1
ATOM 1118 O O . ILE A 1 136 ? -5.027 6.708 1.882 1.00 97.88 136 ILE A O 1
ATOM 1122 N N . ARG A 1 137 ? -5.941 8.389 0.709 1.00 96.62 137 ARG A N 1
ATOM 1123 C CA . ARG A 1 137 ? -5.990 9.342 1.824 1.00 96.62 137 ARG A CA 1
ATOM 1124 C C . ARG A 1 137 ? -6.782 8.785 3.006 1.00 96.62 137 ARG A C 1
ATOM 1126 O O . ARG A 1 137 ? -6.286 8.833 4.121 1.00 96.62 137 ARG A O 1
ATOM 1133 N N . GLU A 1 138 ? -7.960 8.212 2.766 1.00 96.25 138 GLU A N 1
ATOM 1134 C CA . GLU A 1 138 ? -8.788 7.632 3.838 1.00 96.25 138 GLU A CA 1
ATOM 1135 C C . GLU A 1 138 ? -8.088 6.438 4.506 1.00 96.25 138 GLU A C 1
ATOM 1137 O O . GLU A 1 138 ? -8.174 6.276 5.721 1.00 96.25 138 GLU A O 1
ATOM 1142 N N . TYR A 1 139 ? -7.343 5.624 3.743 1.00 97.75 139 TYR A N 1
ATOM 1143 C CA . TYR A 1 139 ? -6.510 4.566 4.325 1.00 97.75 139 TYR A CA 1
ATOM 1144 C C . TYR A 1 139 ? -5.409 5.142 5.226 1.00 97.75 139 TYR A C 1
ATOM 1146 O O . TYR A 1 139 ? -5.184 4.630 6.320 1.00 97.75 139 TYR A O 1
ATOM 1154 N N . ILE A 1 140 ? -4.739 6.215 4.794 1.00 97.00 140 ILE A N 1
ATOM 1155 C CA . ILE A 1 140 ? -3.729 6.901 5.608 1.00 97.00 140 ILE A CA 1
ATOM 1156 C C . ILE A 1 140 ? -4.362 7.485 6.878 1.00 97.00 140 ILE A C 1
ATOM 1158 O O . ILE A 1 140 ? -3.827 7.279 7.961 1.00 97.00 140 ILE A O 1
ATOM 1162 N N . GLU A 1 141 ? -5.514 8.147 6.780 1.00 94.19 141 GLU A N 1
ATOM 1163 C CA . GLU A 1 141 ? -6.244 8.690 7.936 1.00 94.19 141 GLU A CA 1
ATOM 1164 C C . GLU A 1 141 ? -6.599 7.583 8.948 1.00 94.19 141 GLU A C 1
ATOM 1166 O O . GLU A 1 141 ? -6.265 7.706 10.130 1.00 94.19 141 GLU A O 1
ATOM 1171 N N . LEU A 1 142 ? -7.159 6.458 8.487 1.00 95.00 142 LEU A N 1
ATOM 1172 C CA . LEU A 1 142 ? -7.413 5.273 9.315 1.00 95.00 142 LEU A CA 1
ATOM 1173 C C . LEU A 1 142 ? -6.129 4.765 9.988 1.00 95.00 142 LEU A C 1
ATOM 1175 O O . LEU A 1 142 ? -6.075 4.633 11.210 1.00 95.00 142 LEU A O 1
ATOM 1179 N N . TYR A 1 143 ? -5.079 4.518 9.205 1.00 93.75 143 TYR A N 1
ATOM 1180 C CA . TYR A 1 143 ? -3.832 3.938 9.703 1.00 93.75 143 TYR A CA 1
ATOM 1181 C C . TYR A 1 143 ? -3.085 4.869 10.678 1.00 93.75 143 TYR A C 1
ATOM 1183 O O . TYR A 1 143 ? -2.351 4.419 11.553 1.00 93.75 143 TYR A O 1
ATOM 1191 N N . THR A 1 144 ? -3.268 6.185 10.563 1.00 92.31 144 THR A N 1
ATOM 1192 C CA . THR A 1 144 ? -2.677 7.152 11.504 1.00 92.31 144 THR A CA 1
ATOM 1193 C C . THR A 1 144 ? -3.470 7.307 12.800 1.00 92.31 144 THR A C 1
ATOM 1195 O O . THR A 1 144 ? -2.881 7.724 13.798 1.00 92.31 144 THR A O 1
ATOM 1198 N N . THR A 1 145 ? -4.758 6.940 12.788 1.00 89.50 145 THR A N 1
ATOM 1199 C CA . THR A 1 145 ? -5.660 6.960 13.952 1.00 89.50 145 THR A CA 1
ATOM 1200 C C . THR A 1 145 ? -5.417 5.771 14.883 1.00 89.50 145 THR A C 1
ATOM 1202 O O . THR A 1 145 ? -5.608 5.888 16.091 1.00 89.50 145 THR A O 1
ATOM 1205 N N . ILE A 1 146 ? -4.960 4.639 14.342 1.00 87.75 146 ILE A N 1
ATOM 1206 C CA . ILE A 1 146 ? -4.553 3.478 15.140 1.00 87.75 146 ILE A CA 1
ATOM 1207 C C . ILE A 1 146 ? -3.157 3.678 15.756 1.00 87.75 146 ILE A C 1
ATOM 1209 O O . ILE A 1 146 ? -2.308 4.412 15.235 1.00 87.75 146 ILE A O 1
ATOM 1213 N N . GLU A 1 147 ? -2.912 3.008 16.883 1.00 81.56 147 GLU A N 1
ATOM 1214 C CA . GLU A 1 147 ? -1.595 2.974 17.523 1.00 81.56 147 GLU A CA 1
ATOM 1215 C C . GLU A 1 147 ? -0.610 2.221 16.615 1.00 81.56 147 GLU A C 1
ATOM 1217 O O . GLU A 1 147 ? -0.851 1.076 16.235 1.00 81.56 147 GLU A O 1
ATOM 1222 N N . THR A 1 148 ? 0.504 2.858 16.250 1.00 83.69 148 THR A N 1
ATOM 1223 C CA . THR A 1 148 ? 1.525 2.267 15.369 1.00 83.69 148 THR A CA 1
ATOM 1224 C C . THR A 1 148 ? 2.921 2.664 15.822 1.00 83.69 148 THR A C 1
ATOM 1226 O O . THR A 1 148 ? 3.103 3.662 16.514 1.00 83.69 148 THR A O 1
ATOM 1229 N N . SER A 1 149 ? 3.940 1.915 15.394 1.00 81.19 149 SER A N 1
ATOM 1230 C CA . SER A 1 149 ? 5.339 2.194 15.743 1.00 81.19 149 SER A CA 1
ATOM 1231 C C . SER A 1 149 ? 5.963 3.367 14.973 1.00 81.19 149 SER A C 1
ATOM 1233 O O . SER A 1 149 ? 7.155 3.636 15.131 1.00 81.19 149 SER A O 1
ATOM 1235 N N . TYR A 1 150 ? 5.218 4.029 14.082 1.00 85.75 150 TYR A N 1
ATOM 1236 C CA . TYR A 1 150 ? 5.740 5.127 13.269 1.00 85.75 150 TYR A CA 1
ATOM 1237 C C . TYR A 1 150 ? 5.683 6.466 14.005 1.00 85.75 150 TYR A C 1
ATOM 1239 O O . TYR A 1 150 ? 4.712 6.769 14.690 1.00 85.75 150 TYR A O 1
ATOM 1247 N N . SER A 1 151 ? 6.712 7.294 13.799 1.00 87.62 151 SER A N 1
ATOM 1248 C CA . SER A 1 151 ? 6.779 8.641 14.367 1.00 87.62 151 SER A CA 1
ATOM 1249 C C . SER A 1 151 ? 5.680 9.555 13.823 1.00 87.62 151 SER A C 1
ATOM 1251 O O . SER A 1 151 ? 5.302 9.457 12.651 1.00 87.62 151 SER A O 1
ATOM 1253 N N . ASP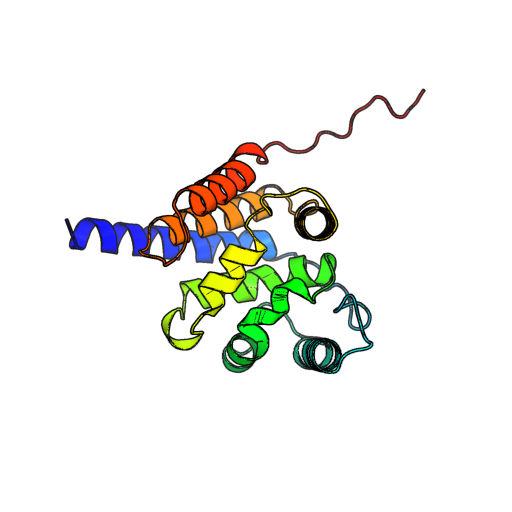 A 1 152 ? 5.256 10.523 14.638 1.00 88.94 152 ASP A N 1
ATOM 1254 C CA . ASP A 1 152 ? 4.291 11.556 14.238 1.00 88.94 152 ASP A CA 1
ATOM 1255 C C . ASP A 1 152 ? 4.742 12.297 12.976 1.00 88.94 152 ASP A C 1
ATOM 1257 O O . ASP A 1 152 ? 3.964 12.466 12.043 1.00 88.94 152 ASP A O 1
ATOM 1261 N N . SER A 1 153 ? 6.038 12.610 12.867 1.00 91.19 153 SER A N 1
ATOM 1262 C CA . SER A 1 153 ? 6.611 13.244 11.673 1.00 91.19 153 SER A CA 1
ATOM 1263 C C . SER A 1 153 ? 6.377 12.441 10.390 1.00 91.19 153 SER A C 1
ATOM 1265 O O . SER A 1 153 ? 6.185 13.013 9.316 1.00 91.19 153 SER A O 1
ATOM 1267 N N . LYS A 1 154 ? 6.381 11.107 10.475 1.00 93.50 154 LYS A N 1
ATOM 1268 C CA . LYS A 1 154 ? 6.143 10.236 9.326 1.00 93.50 154 LYS A CA 1
ATOM 1269 C C . LYS A 1 154 ? 4.655 10.163 8.985 1.00 93.50 154 LYS A C 1
ATOM 1271 O O . LYS A 1 154 ? 4.312 10.224 7.804 1.00 93.50 154 LYS A O 1
ATOM 1276 N N . LYS A 1 155 ? 3.790 10.103 10.004 1.00 93.88 155 LYS A N 1
ATOM 1277 C CA . LYS A 1 155 ? 2.326 10.202 9.861 1.00 93.88 155 LYS A CA 1
ATOM 1278 C C . LYS A 1 155 ? 1.923 11.518 9.192 1.00 93.88 155 LYS A C 1
ATOM 1280 O O . LYS A 1 155 ? 1.215 11.500 8.188 1.00 93.88 155 LYS A O 1
ATOM 1285 N N . GLU A 1 156 ? 2.457 12.642 9.662 1.00 93.81 156 GLU A N 1
ATOM 1286 C CA . GLU A 1 156 ? 2.201 13.974 9.107 1.00 93.81 156 GLU A CA 1
ATOM 1287 C C . GLU A 1 156 ? 2.621 14.090 7.639 1.00 93.81 156 GLU A C 1
ATOM 1289 O O . GLU A 1 156 ? 1.863 14.613 6.823 1.00 93.81 156 GLU A O 1
ATOM 1294 N N . ARG A 1 157 ? 3.796 13.569 7.258 1.00 94.88 157 ARG A N 1
ATOM 1295 C CA . ARG A 1 157 ? 4.232 13.577 5.850 1.00 94.88 157 ARG A CA 1
ATOM 1296 C C . ARG A 1 157 ? 3.275 12.819 4.937 1.00 94.88 157 ARG A C 1
ATOM 1298 O O . ARG A 1 157 ? 2.956 13.317 3.857 1.00 94.88 157 ARG A O 1
ATOM 1305 N N . ALA A 1 158 ? 2.818 11.642 5.362 1.00 95.75 158 ALA A N 1
ATOM 1306 C CA . ALA A 1 158 ? 1.851 10.863 4.599 1.00 95.75 158 ALA A CA 1
ATOM 1307 C C . ALA A 1 158 ? 0.526 11.630 4.445 1.00 95.75 158 ALA A C 1
ATOM 1309 O O . ALA A 1 158 ? 0.057 11.821 3.321 1.00 95.75 158 ALA A O 1
ATOM 1310 N N . ILE A 1 159 ? -0.037 12.138 5.547 1.00 94.31 159 ILE A N 1
ATOM 1311 C CA . ILE A 1 159 ? -1.289 12.915 5.540 1.00 94.31 159 ILE A CA 1
ATOM 1312 C C . ILE A 1 159 ? -1.169 14.136 4.621 1.00 94.31 159 ILE A C 1
ATOM 1314 O O . ILE A 1 159 ? -2.035 14.359 3.772 1.00 94.31 159 ILE A O 1
ATOM 1318 N N . ASN A 1 160 ? -0.085 14.905 4.744 1.00 94.12 160 ASN A N 1
ATOM 1319 C CA . ASN A 1 160 ? 0.131 16.113 3.951 1.00 94.12 160 ASN A CA 1
ATOM 1320 C C . ASN A 1 160 ? 0.177 15.805 2.450 1.00 94.12 160 ASN A C 1
ATOM 1322 O O . ASN A 1 160 ? -0.515 16.464 1.671 1.00 94.12 160 ASN A O 1
ATOM 1326 N N . PHE A 1 161 ? 0.919 14.772 2.041 1.00 94.69 161 PHE A N 1
ATOM 1327 C CA . PHE A 1 161 ? 1.025 14.388 0.633 1.00 94.69 161 PHE A CA 1
ATOM 1328 C C . PHE A 1 161 ? -0.328 13.969 0.037 1.00 94.69 161 PHE A C 1
ATOM 1330 O O . PHE A 1 161 ? -0.712 14.427 -1.043 1.00 94.69 161 PHE A O 1
ATOM 1337 N N . TRP A 1 162 ? -1.090 13.129 0.739 1.00 94.56 162 TRP A N 1
ATOM 1338 C CA . TRP A 1 162 ? -2.367 12.628 0.219 1.00 94.56 162 TRP A CA 1
ATOM 1339 C C . TRP A 1 162 ? -3.527 13.623 0.355 1.00 94.56 162 TRP A C 1
ATOM 1341 O O . TRP A 1 162 ? -4.526 13.479 -0.344 1.00 94.56 162 TRP A O 1
ATOM 1351 N N . THR A 1 163 ? -3.379 14.673 1.168 1.00 89.25 163 THR A N 1
ATOM 1352 C CA . THR A 1 163 ? -4.375 15.752 1.292 1.00 89.25 163 THR A CA 1
ATOM 1353 C C . THR A 1 163 ? -4.163 16.867 0.265 1.00 89.25 163 THR A C 1
ATOM 1355 O O . THR A 1 163 ? -5.123 17.344 -0.339 1.00 89.25 163 THR A O 1
ATOM 1358 N N . GLN A 1 164 ? -2.915 17.286 0.027 1.00 79.06 164 GLN A N 1
ATOM 1359 C CA . GLN A 1 164 ? -2.607 18.443 -0.830 1.00 79.06 164 GLN A CA 1
ATOM 1360 C C . GLN A 1 164 ? -2.813 18.170 -2.330 1.00 79.06 164 GLN A C 1
ATOM 1362 O O . GLN A 1 164 ? -3.090 19.089 -3.099 1.00 79.06 164 GLN A O 1
ATOM 1367 N N . HIS A 1 165 ? -2.735 16.909 -2.757 1.00 62.75 165 HIS A N 1
ATOM 1368 C CA . HIS A 1 165 ? -2.785 16.511 -4.168 1.00 62.75 165 HIS A CA 1
ATOM 1369 C C . HIS A 1 165 ? -4.173 16.039 -4.654 1.00 62.75 165 HIS A C 1
ATOM 1371 O O . HIS A 1 165 ? -4.263 15.282 -5.617 1.00 62.75 165 HIS A O 1
ATOM 1377 N N . ASN A 1 166 ? -5.266 16.480 -4.022 1.00 52.25 166 ASN A N 1
ATOM 1378 C CA . ASN A 1 166 ? -6.635 16.224 -4.505 1.00 52.25 166 ASN A CA 1
ATOM 1379 C C . ASN A 1 166 ? -7.084 17.162 -5.645 1.00 52.25 166 ASN A C 1
ATOM 1381 O O . ASN A 1 166 ? -8.213 17.054 -6.124 1.00 52.25 166 ASN A O 1
ATOM 1385 N N . ALA A 1 167 ? -6.226 18.076 -6.106 1.00 40.84 167 ALA A N 1
ATOM 1386 C CA . ALA A 1 167 ? -6.509 18.889 -7.283 1.00 40.84 167 ALA A CA 1
ATOM 1387 C C . ALA A 1 167 ? -6.143 18.111 -8.562 1.00 40.84 167 ALA A C 1
ATOM 1389 O O . ALA A 1 167 ? -5.022 17.603 -8.647 1.00 40.84 167 ALA A O 1
ATOM 1390 N N . PRO A 1 168 ? -7.031 18.017 -9.572 1.00 39.06 168 PRO A N 1
ATOM 1391 C CA . PRO A 1 168 ? -6.636 17.499 -10.874 1.00 39.06 168 PRO A CA 1
ATOM 1392 C C . PRO A 1 168 ? -5.471 18.344 -11.397 1.00 39.06 168 PRO A C 1
ATOM 1394 O O . PRO A 1 168 ? -5.560 19.574 -11.417 1.00 39.06 168 PRO A O 1
ATOM 1397 N N . SER A 1 169 ? -4.388 17.696 -11.826 1.00 41.66 169 SER A N 1
ATOM 1398 C CA . SER A 1 169 ? -3.391 18.340 -12.671 1.00 41.66 169 SER A CA 1
ATOM 1399 C C . SER A 1 169 ? -4.094 18.741 -13.966 1.00 41.66 169 SER A C 1
ATOM 1401 O O . SER A 1 169 ? -4.298 17.945 -14.879 1.00 41.66 169 SER A O 1
ATOM 1403 N N . ILE A 1 170 ? -4.556 19.989 -14.025 1.00 37.81 170 ILE A N 1
ATOM 1404 C CA . ILE A 1 170 ? -4.930 20.608 -15.290 1.00 37.81 170 ILE A CA 1
ATOM 1405 C C . ILE A 1 170 ? -3.638 20.602 -16.117 1.00 37.81 170 ILE A C 1
ATOM 1407 O O . ILE A 1 170 ? -2.648 21.163 -15.642 1.00 37.81 170 ILE A O 1
ATOM 1411 N N . PRO A 1 171 ? -3.602 19.972 -17.305 1.00 39.97 171 PRO A N 1
ATOM 1412 C CA . PRO A 1 171 ? -2.436 20.065 -18.168 1.00 39.97 171 PRO A CA 1
ATOM 1413 C C . PRO A 1 171 ? -2.175 21.545 -18.435 1.00 39.97 171 PRO A C 1
ATOM 1415 O O . PRO A 1 171 ? -3.098 22.270 -18.829 1.00 39.97 171 PRO A O 1
ATOM 1418 N N . ASP A 1 172 ? -0.950 21.996 -18.180 1.00 37.59 172 ASP A N 1
ATOM 1419 C CA . ASP A 1 172 ? -0.548 23.365 -18.467 1.00 37.59 172 ASP A CA 1
ATOM 1420 C C . ASP A 1 172 ? -0.789 23.625 -19.961 1.00 37.59 172 ASP A C 1
ATOM 1422 O O . ASP A 1 172 ? -0.220 22.971 -20.835 1.00 37.59 172 ASP A O 1
ATOM 1426 N N . LYS A 1 173 ? -1.700 24.551 -20.275 1.00 43.19 173 LYS A N 1
ATOM 1427 C CA . LYS A 1 173 ? -2.098 24.881 -21.653 1.00 43.19 173 LYS A CA 1
ATOM 1428 C C . LYS A 1 173 ? -1.003 25.625 -22.431 1.00 43.19 173 LYS A C 1
ATOM 1430 O O . LYS A 1 173 ? -1.292 26.159 -23.500 1.00 43.19 173 LYS A O 1
ATOM 1435 N N . ASN A 1 174 ? 0.226 25.677 -21.925 1.00 41.81 174 ASN A N 1
ATOM 1436 C CA . ASN A 1 174 ? 1.316 26.434 -22.529 1.00 41.81 174 ASN A CA 1
ATOM 1437 C C . ASN A 1 174 ? 2.284 25.620 -23.397 1.00 41.81 174 ASN A C 1
ATOM 1439 O O . ASN A 1 174 ? 3.168 26.229 -23.988 1.00 41.81 174 ASN A O 1
ATOM 1443 N N . ASP A 1 175 ? 2.078 24.315 -23.593 1.00 43.81 175 ASP A N 1
ATOM 1444 C CA . ASP A 1 175 ? 2.954 23.496 -24.457 1.00 43.81 175 ASP A CA 1
ATOM 1445 C C . ASP A 1 175 ? 2.564 23.481 -25.953 1.00 43.81 175 ASP A C 1
ATOM 1447 O O . ASP A 1 175 ? 2.950 22.601 -26.719 1.00 43.81 175 ASP A O 1
ATOM 1451 N N . TYR A 1 176 ? 1.815 24.492 -26.404 1.00 44.84 176 TYR A N 1
ATOM 1452 C CA . TYR A 1 176 ? 1.574 24.746 -27.828 1.00 44.84 176 TYR A CA 1
ATOM 1453 C C . TYR A 1 176 ? 1.871 26.203 -28.183 1.00 44.84 176 TYR A C 1
ATOM 1455 O O . TYR A 1 176 ? 0.946 26.958 -28.498 1.00 44.84 176 TYR A O 1
ATOM 1463 N N . ARG A 1 177 ? 3.146 26.606 -28.152 1.00 42.09 177 ARG A N 1
ATOM 1464 C CA . ARG A 1 177 ? 3.656 27.724 -28.960 1.00 42.09 177 ARG A CA 1
ATOM 1465 C C . ARG A 1 177 ? 5.083 27.493 -29.421 1.00 42.09 177 ARG A C 1
ATOM 1467 O O . ARG A 1 177 ? 5.927 27.177 -28.562 1.00 42.09 177 ARG A O 1
#

Radius of gyration: 16.61 Å; chains: 1; bounding box: 34×44×54 Å

Sequence (177 aa):
MLDDLDNLIDELSVRVVQKTQTAFATSQYPGDDDLVEDKSYWEAINLSEQFRGKDWKKIDLKVLKKNRFSLSLFTPEAFHYYLPTFILASVLHPDEVDTLPDSVFYSLTPPEEEGAEMDKFRRRTENFNATQRESIREYIELYTTIETSYSDSKKERAINFWTQHNAPSIPDKNDYR

Secondary structure (DSSP, 8-state):
-HHHHHHHHHHHHHHHHHHHHHHTTTPPP--SS-SBS-TTSHHHHHHHHHHTT--GGG--HHHHHHTTTGGGGB-HHHHHHHHHHHHHHHHH-HHHHTTHHHHHHHHTSPPSS-SHHHHHHHHHHTT--HHHHHHHHHHHHHHHHS--SS-HHHHHHHHHHHHHT-S-----TTS--

pLDDT: mean 90.16, std 14.1, range [37.59, 98.56]